Protein AF-A0A6J1P750-F1 (afdb_monomer)

Structure (mmCIF, N/CA/C/O backbone):
data_AF-A0A6J1P750-F1
#
_entry.id   AF-A0A6J1P750-F1
#
loop_
_atom_site.group_PDB
_atom_site.id
_atom_site.type_symbol
_atom_site.label_atom_id
_atom_site.label_alt_id
_atom_site.label_comp_id
_atom_site.label_asym_id
_atom_site.label_entity_id
_atom_site.label_seq_id
_atom_site.pdbx_PDB_ins_code
_atom_site.Cartn_x
_atom_site.Cartn_y
_atom_site.Cartn_z
_atom_site.occupancy
_atom_site.B_iso_or_equiv
_atom_site.auth_seq_id
_atom_site.auth_comp_id
_atom_site.auth_asym_id
_atom_site.auth_atom_id
_atom_site.pdbx_PDB_model_num
ATOM 1 N N . MET A 1 1 ? -23.522 8.024 18.353 1.00 78.19 1 MET A N 1
ATOM 2 C CA . MET A 1 1 ? -23.485 7.551 16.954 1.00 78.19 1 MET A CA 1
ATOM 3 C C . MET A 1 1 ? -24.261 6.246 16.919 1.00 78.19 1 MET A C 1
ATOM 5 O O . MET A 1 1 ? -24.073 5.456 17.840 1.00 78.19 1 MET A O 1
ATOM 9 N N . SER A 1 2 ? -25.190 6.060 15.980 1.00 92.44 2 SER A N 1
ATOM 10 C CA . SER A 1 2 ? -25.960 4.808 15.915 1.00 92.44 2 SER A CA 1
ATOM 11 C C . SER A 1 2 ? -25.057 3.634 15.499 1.00 92.44 2 SER A C 1
ATOM 13 O O . SER A 1 2 ? -24.020 3.870 14.872 1.00 92.44 2 SER A O 1
ATOM 15 N N . PRO A 1 3 ? -25.423 2.379 15.816 1.00 93.00 3 PRO A N 1
ATOM 16 C CA . PRO A 1 3 ? -24.666 1.207 15.369 1.00 93.00 3 PRO A CA 1
ATOM 17 C C . PRO A 1 3 ? -24.444 1.177 13.848 1.00 93.00 3 PRO A C 1
ATOM 19 O O . PRO A 1 3 ? -23.334 0.904 13.393 1.00 93.00 3 PRO A O 1
ATOM 22 N N . ASP A 1 4 ? -25.456 1.561 13.066 1.00 95.38 4 ASP A N 1
ATOM 23 C CA . ASP A 1 4 ? -25.368 1.609 11.601 1.00 95.38 4 ASP A CA 1
ATOM 24 C C . ASP A 1 4 ? -24.364 2.661 11.118 1.00 95.38 4 ASP A C 1
ATOM 26 O O . ASP A 1 4 ? -23.535 2.390 10.250 1.00 95.38 4 ASP A O 1
ATOM 30 N N . GLN A 1 5 ? -24.381 3.853 11.726 1.00 95.19 5 GLN A N 1
ATOM 31 C CA . GLN A 1 5 ? -23.417 4.913 11.422 1.00 95.19 5 GLN A CA 1
ATOM 32 C C . GLN A 1 5 ? -21.980 4.470 11.726 1.00 95.19 5 GLN A C 1
ATOM 34 O O . GLN A 1 5 ? -21.075 4.741 10.938 1.00 95.19 5 GLN A O 1
ATOM 39 N N . VAL A 1 6 ? -21.772 3.768 12.845 1.00 95.25 6 VAL A N 1
ATOM 40 C CA . VAL A 1 6 ? -20.460 3.218 13.219 1.00 95.25 6 VAL A CA 1
ATOM 41 C C . VAL A 1 6 ? -19.997 2.185 12.191 1.00 95.25 6 VAL A C 1
ATOM 43 O O . VAL A 1 6 ? -18.857 2.258 11.736 1.00 95.25 6 VAL A O 1
ATOM 46 N N . SER A 1 7 ? -20.877 1.271 11.775 1.00 95.75 7 SER A N 1
ATOM 47 C CA . SER A 1 7 ? -20.559 0.229 10.790 1.00 95.75 7 SER A CA 1
ATOM 48 C C . SER A 1 7 ? -20.144 0.814 9.435 1.00 95.75 7 SER A C 1
ATOM 50 O O . SER A 1 7 ? -19.096 0.450 8.888 1.00 95.75 7 SER A O 1
ATOM 52 N N . ILE A 1 8 ? -20.912 1.787 8.928 1.00 97.19 8 ILE A N 1
ATOM 53 C CA . ILE A 1 8 ? -20.606 2.496 7.677 1.00 97.19 8 ILE A CA 1
ATOM 54 C C . ILE A 1 8 ? -19.258 3.211 7.789 1.00 97.19 8 ILE A C 1
ATOM 56 O O . ILE A 1 8 ? -18.411 3.084 6.903 1.00 97.19 8 ILE A O 1
ATOM 60 N N . LEU A 1 9 ? -19.022 3.927 8.890 1.00 97.19 9 LEU A N 1
ATOM 61 C CA . LEU A 1 9 ? -17.773 4.655 9.090 1.00 97.19 9 LEU A CA 1
ATOM 62 C C . LEU A 1 9 ? -16.569 3.705 9.158 1.00 97.19 9 LEU A C 1
ATOM 64 O O . LEU A 1 9 ? -15.551 3.955 8.516 1.00 97.19 9 LEU A O 1
ATOM 68 N N . GLN A 1 10 ? -16.692 2.574 9.853 1.00 97.06 10 GLN A N 1
ATOM 69 C CA . GLN A 1 10 ? -15.645 1.553 9.890 1.00 97.06 10 GLN A CA 1
ATOM 70 C C . GLN A 1 10 ? -15.382 0.941 8.513 1.00 97.06 10 GLN A C 1
ATOM 72 O O . GLN A 1 10 ? -14.231 0.665 8.177 1.00 97.06 10 GLN A O 1
ATOM 77 N N . GLN A 1 11 ? -16.413 0.743 7.689 1.00 97.81 11 GLN A N 1
ATOM 78 C CA . GLN A 1 11 ? -16.230 0.282 6.314 1.00 97.81 11 GLN A CA 1
ATOM 79 C C . GLN A 1 11 ? -15.396 1.270 5.496 1.00 97.81 11 GLN A C 1
ATOM 81 O O . GLN A 1 11 ? -14.424 0.849 4.865 1.00 97.81 11 GLN A O 1
ATOM 86 N N . GLN A 1 12 ? -15.728 2.563 5.557 1.00 98.00 12 GLN A N 1
ATOM 87 C CA . GLN A 1 12 ? -14.970 3.626 4.889 1.00 98.00 12 GLN A CA 1
ATOM 88 C C . GLN A 1 12 ? -13.522 3.673 5.386 1.00 98.00 12 GLN A C 1
ATOM 90 O O . GLN A 1 12 ? -12.585 3.733 4.594 1.00 98.00 12 GLN A O 1
ATOM 95 N N . LEU A 1 13 ? -13.309 3.555 6.697 1.00 98.25 13 LEU A N 1
ATOM 96 C CA . LEU A 1 13 ? -11.970 3.554 7.286 1.00 98.25 13 LEU A CA 1
ATOM 97 C C . LEU A 1 13 ? -11.138 2.353 6.826 1.00 98.25 13 LEU A C 1
ATOM 99 O O . LEU A 1 13 ? -9.982 2.538 6.451 1.00 98.25 13 LEU A O 1
ATOM 103 N N . ARG A 1 14 ? -11.720 1.148 6.738 1.00 98.62 14 ARG A N 1
ATOM 104 C CA . ARG A 1 14 ? -11.024 -0.019 6.163 1.00 98.62 14 ARG A CA 1
ATOM 105 C C . ARG A 1 14 ? -10.591 0.233 4.715 1.00 98.62 14 ARG A C 1
ATOM 107 O O . ARG A 1 14 ? -9.480 -0.142 4.340 1.00 98.62 14 ARG A O 1
ATOM 114 N N . GLN A 1 15 ? -11.444 0.870 3.911 1.00 98.62 15 GLN A N 1
ATOM 115 C CA . GLN A 1 15 ? -11.122 1.234 2.526 1.00 98.62 15 GLN A CA 1
ATOM 116 C C . GLN A 1 15 ? -9.992 2.273 2.471 1.00 98.62 15 GLN A C 1
ATOM 118 O O . GLN A 1 15 ? -9.035 2.098 1.720 1.00 98.62 15 GLN A O 1
ATOM 123 N N . HIS A 1 16 ? -10.042 3.310 3.311 1.00 98.38 16 HIS A N 1
ATOM 124 C CA . HIS A 1 16 ? -8.991 4.327 3.395 1.00 98.38 16 HIS A CA 1
ATOM 125 C C . HIS A 1 16 ? -7.643 3.759 3.847 1.00 98.38 16 HIS A C 1
ATOM 127 O O . HIS A 1 16 ? -6.617 4.116 3.270 1.00 98.38 16 HIS A O 1
ATOM 133 N N . VAL A 1 17 ? -7.636 2.851 4.824 1.00 98.69 17 VAL A N 1
ATOM 134 C CA . VAL A 1 17 ? -6.429 2.135 5.261 1.00 98.69 17 VAL A CA 1
ATOM 135 C C . VAL A 1 17 ? -5.826 1.339 4.103 1.00 98.69 17 VAL A C 1
ATOM 137 O O . VAL A 1 17 ? -4.631 1.460 3.831 1.00 98.69 17 VAL A O 1
ATOM 140 N N . GLN A 1 18 ? -6.652 0.586 3.367 1.00 98.44 18 GLN A N 1
ATOM 141 C CA . GLN A 1 18 ? -6.202 -0.166 2.195 1.00 98.44 18 GLN A CA 1
ATOM 142 C C . GLN A 1 18 ? -5.606 0.755 1.120 1.00 98.44 18 GLN A C 1
ATOM 144 O O . GLN A 1 18 ? -4.537 0.463 0.579 1.00 98.44 18 GLN A O 1
ATOM 149 N N . LEU A 1 19 ? -6.274 1.868 0.807 1.00 98.31 19 LEU A N 1
ATOM 150 C CA . LEU A 1 19 ? -5.802 2.839 -0.182 1.00 98.31 19 LEU A CA 1
ATOM 151 C C . LEU A 1 19 ? -4.486 3.493 0.257 1.00 98.31 19 LEU A C 1
ATOM 153 O O . LEU A 1 19 ? -3.566 3.612 -0.549 1.00 98.31 19 LEU A O 1
ATOM 157 N N . ALA A 1 20 ? -4.355 3.867 1.532 1.00 98.44 20 ALA A N 1
ATOM 158 C CA . ALA A 1 20 ? -3.125 4.440 2.068 1.00 98.44 20 ALA A CA 1
ATOM 159 C C . ALA A 1 20 ? -1.951 3.452 1.980 1.00 98.44 20 ALA A C 1
ATOM 161 O O . ALA A 1 20 ? -0.890 3.819 1.474 1.00 98.44 20 ALA A O 1
ATOM 162 N N . ALA A 1 21 ? -2.154 2.192 2.378 1.00 98.44 21 ALA A N 1
ATOM 163 C CA . ALA A 1 21 ? -1.138 1.149 2.248 1.00 98.44 21 ALA A CA 1
ATOM 164 C C . ALA A 1 21 ? -0.749 0.927 0.778 1.00 98.44 21 ALA A C 1
ATOM 166 O O . ALA A 1 21 ? 0.427 0.996 0.431 1.00 98.44 21 ALA A O 1
ATOM 167 N N . THR A 1 22 ? -1.734 0.754 -0.108 1.00 97.31 22 THR A N 1
ATOM 168 C CA . THR A 1 22 ? -1.526 0.585 -1.558 1.00 97.31 22 THR A CA 1
ATOM 169 C C . THR A 1 22 ? -0.689 1.720 -2.152 1.00 97.31 22 THR A C 1
ATOM 171 O O . THR A 1 22 ? 0.244 1.474 -2.921 1.00 97.31 22 THR A O 1
ATOM 174 N N . ASN A 1 23 ? -1.016 2.966 -1.800 1.00 97.56 23 ASN A N 1
ATOM 175 C CA . ASN A 1 23 ? -0.309 4.140 -2.298 1.00 97.56 23 ASN A CA 1
ATOM 176 C C . ASN A 1 23 ? 1.115 4.204 -1.755 1.00 97.56 23 ASN A C 1
ATOM 178 O O . ASN A 1 23 ? 2.033 4.469 -2.524 1.00 97.56 23 ASN A O 1
ATOM 182 N N . PHE A 1 24 ? 1.325 3.902 -0.470 1.00 98.06 24 PHE A N 1
ATOM 183 C CA . PHE A 1 24 ? 2.670 3.807 0.090 1.00 98.06 24 PHE A CA 1
ATOM 184 C C . PHE A 1 24 ? 3.525 2.789 -0.675 1.00 98.06 24 PHE A C 1
ATOM 186 O O . PHE A 1 24 ? 4.599 3.147 -1.154 1.00 98.06 24 PHE A O 1
ATOM 193 N N . LEU A 1 25 ? 3.033 1.554 -0.847 1.00 96.88 25 LEU A N 1
ATOM 194 C CA . LEU A 1 25 ? 3.786 0.471 -1.494 1.00 96.88 25 LEU A CA 1
ATOM 195 C C . LEU A 1 25 ? 4.242 0.840 -2.911 1.00 96.88 25 LEU A C 1
ATOM 197 O O . LEU A 1 25 ? 5.393 0.599 -3.271 1.00 96.88 25 LEU A O 1
ATOM 201 N N . GLN A 1 26 ? 3.351 1.439 -3.709 1.00 95.38 26 GLN A N 1
ATOM 202 C CA . GLN A 1 26 ? 3.683 1.840 -5.076 1.00 95.38 26 GLN A CA 1
ATOM 203 C C . GLN A 1 26 ? 4.622 3.046 -5.125 1.00 95.38 26 GLN A C 1
ATOM 205 O O . GLN A 1 26 ? 5.500 3.104 -5.982 1.00 95.38 26 GLN A O 1
ATOM 210 N N . LEU A 1 27 ? 4.409 4.033 -4.251 1.00 95.75 27 LEU A N 1
ATOM 211 C CA . LEU A 1 27 ? 5.123 5.301 -4.320 1.00 95.75 27 LEU A CA 1
ATOM 212 C C . LEU A 1 27 ? 6.517 5.203 -3.722 1.00 95.75 27 LEU A C 1
ATOM 214 O O . LEU A 1 27 ? 7.415 5.832 -4.258 1.00 95.75 27 LEU A O 1
ATOM 218 N N . PHE A 1 28 ? 6.729 4.408 -2.674 1.00 95.81 28 PHE A N 1
ATOM 219 C CA . PHE A 1 28 ? 7.980 4.409 -1.908 1.00 95.81 28 PHE A CA 1
ATOM 220 C C . PHE A 1 28 ? 9.239 4.194 -2.767 1.00 95.81 28 PHE A C 1
ATOM 222 O O . PHE A 1 28 ? 10.266 4.819 -2.524 1.00 95.81 28 PHE A O 1
ATOM 229 N N . VAL A 1 29 ? 9.134 3.384 -3.824 1.00 91.19 29 VAL A N 1
ATOM 230 C CA . VAL A 1 29 ? 10.214 3.116 -4.793 1.00 91.19 29 VAL A CA 1
ATOM 231 C C . VAL A 1 29 ? 9.976 3.758 -6.168 1.00 91.19 29 VAL A C 1
ATOM 233 O O . VAL A 1 29 ? 10.687 3.466 -7.127 1.00 91.19 29 VAL A O 1
ATOM 236 N N . HIS A 1 30 ? 8.964 4.620 -6.306 1.00 93.50 30 HIS A N 1
ATOM 237 C CA . HIS A 1 30 ? 8.630 5.247 -7.582 1.00 93.50 30 HIS A CA 1
ATOM 238 C C . HIS A 1 30 ? 9.642 6.351 -7.929 1.00 93.50 30 HIS A C 1
ATOM 240 O O . HIS A 1 30 ? 9.772 7.318 -7.181 1.00 93.5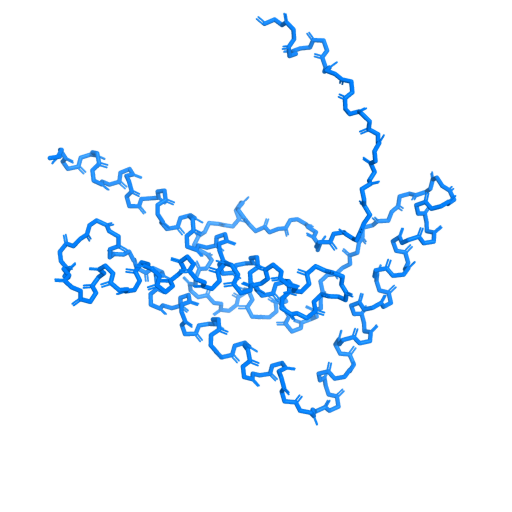0 30 HIS A O 1
ATOM 246 N N . PRO A 1 31 ? 10.246 6.358 -9.127 1.00 90.94 31 PRO A N 1
ATOM 247 C CA . PRO A 1 31 ? 11.364 7.252 -9.466 1.00 90.94 31 PRO A CA 1
ATOM 248 C C . PRO A 1 31 ? 11.048 8.757 -9.521 1.00 90.94 31 PRO A C 1
ATOM 250 O O . PRO A 1 31 ? 11.934 9.570 -9.748 1.00 90.94 31 PRO A O 1
ATOM 253 N N . VAL A 1 32 ? 9.790 9.151 -9.319 1.00 90.88 32 VAL A N 1
ATOM 254 C CA . VAL A 1 32 ? 9.313 10.532 -9.521 1.00 90.88 32 VAL A CA 1
ATOM 255 C C . VAL A 1 32 ? 8.423 10.964 -8.368 1.00 90.88 32 VAL A C 1
ATOM 257 O O . VAL A 1 32 ? 8.601 12.044 -7.818 1.00 90.88 32 VAL A O 1
ATOM 260 N N . HIS A 1 33 ? 7.503 10.092 -7.956 1.00 92.56 33 HIS A N 1
ATOM 261 C CA . HIS A 1 33 ? 6.500 10.398 -6.939 1.00 92.56 33 HIS A CA 1
ATOM 262 C C . HIS A 1 33 ? 6.847 9.862 -5.541 1.00 92.56 33 HIS A C 1
ATOM 264 O O . HIS A 1 33 ? 5.988 9.891 -4.660 1.00 92.56 33 HIS A O 1
ATOM 270 N N . TRP A 1 34 ? 8.077 9.383 -5.311 1.00 94.38 34 TRP A N 1
ATOM 271 C CA . TRP A 1 34 ? 8.480 8.782 -4.030 1.00 94.38 34 TRP A CA 1
ATOM 272 C C . TRP A 1 34 ? 8.274 9.685 -2.820 1.00 94.38 34 TRP A C 1
ATOM 274 O O . TRP A 1 34 ? 7.899 9.208 -1.750 1.00 94.38 34 TRP A O 1
ATOM 284 N N . SER A 1 35 ? 8.418 10.998 -2.998 1.00 94.50 35 SER A N 1
ATOM 285 C CA . SER A 1 35 ? 8.238 11.982 -1.930 1.00 94.50 35 SER A CA 1
ATOM 286 C C . SER A 1 35 ? 6.834 11.953 -1.312 1.00 94.50 35 SER A C 1
ATOM 288 O O . SER A 1 35 ? 6.665 12.306 -0.145 1.00 94.50 35 SER A O 1
ATOM 290 N N . TYR A 1 36 ? 5.820 11.481 -2.046 1.00 95.19 36 TYR A N 1
ATOM 291 C CA . TYR A 1 36 ? 4.455 11.358 -1.538 1.00 95.19 36 TYR A CA 1
ATOM 292 C C . TYR A 1 36 ? 4.233 10.128 -0.653 1.00 95.19 36 TYR A C 1
ATOM 294 O O . TYR A 1 36 ? 3.251 10.103 0.089 1.00 95.19 36 TYR A O 1
ATOM 302 N N . ALA A 1 37 ? 5.114 9.122 -0.688 1.00 96.69 37 ALA A N 1
ATOM 303 C CA . ALA A 1 37 ? 4.931 7.884 0.071 1.00 96.69 37 ALA A CA 1
ATOM 304 C C . ALA A 1 37 ? 4.792 8.160 1.576 1.00 96.69 37 ALA A C 1
ATOM 306 O O . ALA A 1 37 ? 3.838 7.708 2.210 1.00 96.69 37 ALA A O 1
ATOM 307 N N . HIS A 1 38 ? 5.667 9.000 2.135 1.00 95.94 38 HIS A N 1
ATOM 308 C CA . HIS A 1 38 ? 5.658 9.344 3.561 1.00 95.94 38 HIS A CA 1
ATOM 309 C C . HIS A 1 38 ? 4.341 9.975 4.028 1.00 95.94 38 HIS A C 1
ATOM 311 O O . HIS A 1 38 ? 3.939 9.775 5.172 1.00 95.94 38 HIS A O 1
ATOM 317 N N . LYS A 1 39 ? 3.621 10.671 3.138 1.00 97.69 39 LYS A N 1
ATOM 318 C CA . LYS A 1 39 ? 2.303 11.232 3.452 1.00 97.69 39 LYS A CA 1
ATOM 319 C C . LYS A 1 39 ? 1.285 10.134 3.764 1.00 97.69 39 LYS A C 1
ATOM 321 O O . LYS A 1 39 ? 0.539 10.243 4.731 1.00 97.69 39 LYS A O 1
ATOM 326 N N . TYR A 1 40 ? 1.277 9.067 2.966 1.00 98.19 40 TYR A N 1
ATOM 327 C CA . TYR A 1 40 ? 0.362 7.943 3.164 1.00 98.19 40 TYR A CA 1
ATOM 328 C C . TYR A 1 40 ? 0.713 7.120 4.403 1.00 98.19 40 TYR A C 1
ATOM 330 O O . TYR A 1 40 ? -0.194 6.691 5.113 1.00 98.19 40 TYR A O 1
ATOM 338 N N . ARG A 1 41 ? 2.007 6.977 4.718 1.00 97.94 41 ARG A N 1
ATOM 339 C CA . ARG A 1 41 ? 2.444 6.413 6.004 1.00 97.94 41 ARG A CA 1
ATOM 340 C C . ARG A 1 41 ? 1.940 7.252 7.179 1.00 97.94 41 ARG A C 1
ATOM 342 O O . ARG A 1 41 ? 1.337 6.704 8.092 1.00 97.94 41 ARG A O 1
ATOM 349 N N . GLY A 1 42 ? 2.078 8.577 7.097 1.00 98.00 42 GLY A N 1
ATOM 350 C CA . GLY A 1 42 ? 1.597 9.498 8.130 1.00 98.00 42 GLY A CA 1
ATOM 351 C C . GLY A 1 42 ? 0.096 9.377 8.419 1.00 98.00 42 GLY A C 1
ATOM 352 O O . GLY A 1 42 ? -0.312 9.499 9.572 1.00 98.00 42 GLY A O 1
ATOM 353 N N . TYR A 1 43 ? -0.736 9.077 7.415 1.00 97.94 43 TYR A N 1
ATOM 354 C CA . TYR A 1 43 ? -2.163 8.800 7.636 1.00 97.94 43 TYR A CA 1
ATOM 355 C C . TYR A 1 43 ? -2.397 7.535 8.471 1.00 97.94 43 TYR A C 1
ATOM 357 O O . TYR A 1 43 ? -3.214 7.556 9.392 1.00 97.94 43 TYR A O 1
ATOM 365 N N . LEU A 1 44 ? -1.665 6.455 8.187 1.00 98.44 44 LEU A N 1
ATOM 366 C CA . LEU A 1 44 ? -1.751 5.213 8.961 1.00 98.44 44 LEU A CA 1
ATOM 367 C C . LEU A 1 44 ? -1.245 5.409 10.394 1.00 98.44 44 LEU A C 1
ATOM 369 O O . LEU A 1 44 ? -1.900 4.971 11.338 1.00 98.44 44 LEU A O 1
ATOM 373 N N . ASP A 1 45 ? -0.129 6.120 10.562 1.00 98.31 45 ASP A N 1
ATOM 374 C CA . ASP A 1 45 ? 0.431 6.436 11.879 1.00 98.31 45 ASP A CA 1
ATOM 375 C C . ASP A 1 45 ? -0.525 7.309 12.705 1.00 98.31 45 ASP A C 1
ATOM 377 O O . ASP A 1 45 ? -0.705 7.069 13.898 1.00 98.31 45 ASP A O 1
ATOM 381 N N . SER A 1 46 ? -1.220 8.255 12.065 1.00 98.06 46 SER A N 1
ATOM 382 C CA . SER A 1 46 ? -2.246 9.072 12.726 1.00 98.06 46 SER A CA 1
ATOM 383 C C . SER A 1 46 ? -3.391 8.208 13.266 1.00 98.06 46 SER A C 1
ATOM 385 O O . SER A 1 46 ? -3.829 8.386 14.402 1.00 98.06 46 SER A O 1
ATOM 387 N N . PHE A 1 47 ? -3.868 7.229 12.488 1.00 97.69 47 PHE A N 1
ATOM 388 C CA . PHE A 1 47 ? -4.880 6.284 12.970 1.00 97.69 47 PHE A CA 1
ATOM 389 C C . PHE A 1 47 ? -4.346 5.397 14.097 1.00 97.69 47 PHE A C 1
ATOM 391 O O . PHE A 1 47 ? -5.040 5.218 15.098 1.00 97.69 47 PHE A O 1
ATOM 398 N N . LYS A 1 48 ? -3.106 4.905 13.985 1.00 98.00 48 LYS A N 1
ATOM 399 C CA . LYS A 1 48 ? -2.439 4.136 15.047 1.00 98.00 48 LYS A CA 1
ATOM 400 C C . LYS A 1 48 ? -2.403 4.906 16.365 1.00 98.00 48 LYS A C 1
ATOM 402 O O . LYS A 1 48 ? -2.708 4.345 17.416 1.00 98.00 48 LYS A O 1
ATOM 407 N N . GLU A 1 49 ? -2.046 6.186 16.314 1.00 98.06 49 GLU A N 1
ATOM 408 C CA . GLU A 1 49 ? -1.974 7.046 17.493 1.00 98.06 49 GLU A CA 1
ATOM 409 C C . GLU A 1 49 ? -3.352 7.225 18.147 1.00 98.06 49 GLU A C 1
ATOM 411 O O . GLU A 1 49 ? -3.476 7.129 19.371 1.00 98.06 49 GLU A O 1
ATOM 416 N N . ILE A 1 50 ? -4.403 7.417 17.341 1.00 97.56 50 ILE A N 1
ATOM 417 C CA . ILE A 1 50 ? -5.783 7.514 17.837 1.00 97.56 50 ILE A CA 1
ATOM 418 C C . ILE A 1 50 ? -6.199 6.218 18.546 1.00 97.56 50 ILE A C 1
ATOM 420 O O . ILE A 1 50 ? -6.732 6.292 19.653 1.00 97.56 50 ILE A O 1
ATOM 424 N N . VAL A 1 51 ? -5.941 5.044 17.953 1.00 97.19 51 VAL A N 1
ATOM 425 C CA . VAL A 1 51 ? -6.263 3.745 18.582 1.00 97.19 51 VAL A CA 1
ATOM 426 C C . VAL A 1 51 ? -5.464 3.545 19.867 1.00 97.19 51 VAL A C 1
ATOM 428 O O . VAL A 1 51 ? -6.021 3.129 20.878 1.00 97.19 51 VAL A O 1
ATOM 431 N N . SER A 1 52 ? -4.178 3.910 19.874 1.00 96.50 52 SER A N 1
ATOM 432 C CA . SER A 1 52 ? -3.332 3.792 21.067 1.00 96.50 52 SER A CA 1
ATOM 433 C C . SER A 1 52 ? -3.842 4.633 22.240 1.00 96.50 52 SER A C 1
ATOM 435 O O . SER A 1 52 ? -3.669 4.231 23.389 1.00 96.50 52 SER A O 1
ATOM 437 N N . LYS A 1 53 ? -4.443 5.798 21.972 1.00 97.38 53 LYS A N 1
ATOM 438 C CA . LYS A 1 53 ? -5.032 6.678 22.996 1.00 97.38 53 LYS A CA 1
ATOM 439 C C . LYS A 1 53 ? -6.455 6.267 23.375 1.00 97.38 53 LYS A C 1
ATOM 441 O O . LYS A 1 53 ? -6.883 6.507 24.501 1.00 97.38 53 LYS A O 1
ATOM 446 N N . ASN A 1 54 ? -7.194 5.668 22.444 1.00 96.12 54 ASN A N 1
ATOM 447 C CA . ASN A 1 54 ? -8.559 5.205 22.648 1.00 96.12 54 ASN A CA 1
ATOM 448 C C . ASN A 1 54 ? -8.810 3.888 21.888 1.00 96.12 54 ASN A C 1
ATOM 450 O O . ASN A 1 54 ? -9.259 3.923 20.738 1.00 96.12 54 ASN A O 1
ATOM 454 N N . PRO A 1 55 ? -8.621 2.728 22.545 1.00 93.06 55 PRO A N 1
ATOM 455 C CA . PRO A 1 55 ? -8.852 1.421 21.926 1.00 93.06 55 PRO A CA 1
ATOM 456 C C . PRO A 1 55 ? -10.307 1.161 21.514 1.00 93.06 55 PRO A C 1
ATOM 458 O O . PRO A 1 55 ? -10.579 0.229 20.776 1.00 93.06 55 PRO A O 1
ATOM 461 N N . LYS A 1 56 ? -11.270 1.968 21.983 1.00 92.31 56 LYS A N 1
ATOM 462 C CA . LYS A 1 56 ? -12.685 1.883 21.572 1.00 92.31 56 LYS A CA 1
ATOM 463 C C . LYS A 1 56 ? -13.028 2.856 20.441 1.00 92.31 56 LYS A C 1
ATOM 465 O O . LYS A 1 56 ? -14.204 3.106 20.175 1.00 92.31 56 LYS A O 1
ATOM 470 N N . SER A 1 57 ? -12.024 3.476 19.824 1.00 94.19 57 SER A N 1
ATOM 471 C CA . SER A 1 57 ? -12.228 4.408 18.721 1.00 94.19 57 SER A CA 1
ATOM 472 C C . SER A 1 57 ? -12.812 3.699 17.503 1.00 94.19 57 SER A C 1
ATOM 474 O O . SER A 1 57 ? -12.459 2.567 17.190 1.00 94.19 57 SER A O 1
ATOM 476 N N . VAL A 1 58 ? -13.648 4.408 16.745 1.00 94.69 58 VAL A N 1
ATOM 477 C CA . VAL A 1 58 ? -14.197 3.914 15.472 1.00 94.69 58 VAL A CA 1
ATOM 478 C C . VAL A 1 58 ? -13.113 3.625 14.425 1.00 94.69 58 VAL A C 1
ATOM 480 O O . VAL A 1 58 ? -13.361 2.898 13.470 1.00 94.69 58 VAL A O 1
ATOM 483 N N . VAL A 1 59 ? -11.907 4.172 14.609 1.00 94.50 59 VAL A N 1
ATOM 484 C CA . VAL A 1 59 ? -10.758 3.933 13.723 1.00 94.50 59 VAL A CA 1
ATOM 485 C C . VAL A 1 59 ? -9.988 2.654 14.041 1.00 94.50 59 VAL A C 1
ATOM 487 O O . VAL A 1 59 ? -9.113 2.289 13.258 1.00 94.50 59 VAL A O 1
ATOM 490 N N . ASP A 1 60 ? -10.324 1.954 15.130 1.00 96.12 60 ASP A N 1
ATOM 491 C CA . ASP A 1 60 ? -9.813 0.609 15.391 1.00 96.12 60 ASP A CA 1
ATOM 492 C C . ASP A 1 60 ? -10.493 -0.392 14.446 1.00 96.12 60 ASP A C 1
ATOM 494 O O . ASP A 1 60 ? -11.535 -0.983 14.737 1.00 96.12 60 ASP A O 1
ATOM 498 N N . VAL A 1 61 ? -9.951 -0.486 13.231 1.00 97.62 61 VAL A N 1
ATOM 499 C CA . VAL A 1 61 ? -10.448 -1.352 12.162 1.00 97.62 61 VAL A CA 1
ATOM 500 C C . VAL A 1 61 ? -9.476 -2.492 11.887 1.00 97.62 61 VAL A C 1
ATOM 502 O O . VAL A 1 61 ? -8.259 -2.335 11.961 1.00 97.62 61 VAL A O 1
ATOM 505 N N . CYS A 1 62 ? -10.014 -3.650 11.499 1.00 97.12 62 CYS A N 1
ATOM 506 C CA . CYS A 1 62 ? -9.271 -4.913 11.453 1.00 97.12 62 CYS A CA 1
ATOM 507 C C . CYS A 1 62 ? -8.035 -4.930 10.537 1.00 97.12 62 CYS A C 1
ATOM 509 O O . CYS A 1 62 ? -7.143 -5.746 10.749 1.00 97.12 62 CYS A O 1
ATOM 511 N N . ASN A 1 63 ? -7.963 -4.065 9.520 1.00 98.38 63 ASN A N 1
ATOM 512 C CA . ASN A 1 63 ? -6.815 -3.989 8.617 1.00 98.38 63 ASN A CA 1
ATOM 513 C C . ASN A 1 63 ? -5.815 -2.875 8.964 1.00 98.38 63 ASN A C 1
ATOM 515 O O . ASN A 1 63 ? -4.813 -2.762 8.265 1.00 98.38 63 ASN A O 1
ATOM 519 N N . LEU A 1 64 ? -6.030 -2.085 10.025 1.00 98.44 64 LEU A N 1
ATOM 520 C CA . LEU A 1 64 ? -5.116 -1.002 10.403 1.00 98.44 64 LEU A CA 1
ATOM 521 C C . LEU A 1 64 ? -3.748 -1.529 10.854 1.00 98.44 64 LEU A C 1
ATOM 523 O O . LEU A 1 64 ? -2.732 -1.164 10.267 1.00 98.44 64 LEU A O 1
ATOM 527 N N . THR A 1 65 ? -3.711 -2.407 11.858 1.00 97.75 65 THR A N 1
ATOM 528 C CA . THR A 1 65 ? -2.450 -2.986 12.354 1.00 97.75 65 THR A CA 1
ATOM 529 C C . THR A 1 65 ? -1.712 -3.768 11.260 1.00 97.75 65 THR A C 1
ATOM 531 O O . THR A 1 65 ? -0.554 -3.438 11.001 1.00 97.75 65 THR A O 1
ATOM 534 N N . PRO A 1 66 ? -2.368 -4.683 10.510 1.00 98.38 66 PRO A N 1
ATOM 535 C CA . PRO A 1 66 ? -1.733 -5.332 9.364 1.00 98.38 66 PRO A CA 1
ATOM 536 C C . PRO A 1 66 ? -1.192 -4.350 8.316 1.00 98.38 66 PRO A C 1
ATOM 538 O O . PRO A 1 66 ? -0.147 -4.609 7.725 1.00 98.38 66 PRO A O 1
ATOM 541 N N . ALA A 1 67 ? -1.865 -3.216 8.076 1.00 98.62 67 ALA A N 1
ATOM 542 C CA . ALA A 1 67 ? -1.401 -2.211 7.117 1.00 98.62 67 ALA A CA 1
ATOM 543 C C . ALA A 1 67 ? -0.126 -1.507 7.586 1.00 98.62 67 ALA A C 1
ATOM 545 O O . ALA A 1 67 ? 0.778 -1.282 6.783 1.00 98.62 67 ALA A O 1
ATOM 546 N N . ILE A 1 68 ? -0.037 -1.185 8.876 1.00 98.44 68 ILE A N 1
ATOM 547 C CA . ILE A 1 68 ? 1.161 -0.589 9.478 1.00 98.44 68 ILE A CA 1
ATOM 548 C C . ILE A 1 68 ? 2.338 -1.565 9.382 1.00 98.44 68 ILE A C 1
ATOM 550 O O . ILE A 1 68 ? 3.420 -1.181 8.938 1.00 98.44 68 ILE A O 1
ATOM 554 N N . ASP A 1 69 ? 2.124 -2.831 9.736 1.00 98.25 69 ASP A N 1
ATOM 555 C CA . ASP A 1 69 ? 3.161 -3.866 9.668 1.00 98.25 69 ASP A CA 1
ATOM 556 C C . ASP A 1 69 ? 3.611 -4.122 8.225 1.00 98.25 69 ASP A C 1
ATOM 558 O O . ASP A 1 69 ? 4.805 -4.268 7.946 1.00 98.25 69 ASP A O 1
ATOM 562 N N . LEU A 1 70 ? 2.669 -4.102 7.281 1.00 98.38 70 LEU A N 1
ATOM 563 C CA . LEU A 1 70 ? 2.957 -4.229 5.859 1.00 98.38 70 LEU A CA 1
ATOM 564 C C . LEU A 1 70 ? 3.812 -3.064 5.346 1.00 98.38 70 LEU A C 1
ATOM 566 O O . LEU A 1 70 ? 4.802 -3.284 4.657 1.00 98.38 70 LEU A O 1
ATOM 570 N N . VAL A 1 71 ? 3.458 -1.828 5.691 1.00 98.06 71 VAL A N 1
ATOM 571 C CA . VAL A 1 71 ? 4.211 -0.633 5.284 1.00 98.06 71 VAL A CA 1
ATOM 572 C C . VAL A 1 71 ? 5.625 -0.645 5.868 1.00 98.06 71 VAL A C 1
ATOM 574 O O . VAL A 1 71 ? 6.581 -0.371 5.145 1.00 98.06 71 VAL A O 1
ATOM 577 N N . ASN A 1 72 ? 5.778 -1.032 7.137 1.00 97.56 72 ASN A N 1
ATOM 578 C CA . ASN A 1 72 ? 7.086 -1.139 7.788 1.00 97.56 72 ASN A CA 1
ATOM 579 C C . ASN A 1 72 ? 7.950 -2.255 7.184 1.00 97.56 72 ASN A C 1
ATOM 581 O O . ASN A 1 72 ? 9.129 -2.043 6.909 1.00 97.56 72 ASN A O 1
ATOM 585 N N . SER A 1 73 ? 7.375 -3.441 6.966 1.00 96.44 73 SER A N 1
ATOM 586 C CA . SER A 1 73 ? 8.103 -4.564 6.364 1.00 96.44 73 SER A CA 1
ATOM 587 C C . SER A 1 73 ? 8.470 -4.287 4.910 1.00 96.44 73 SER A C 1
ATOM 589 O O . SER A 1 73 ? 9.570 -4.643 4.499 1.00 96.44 73 SER A O 1
ATOM 591 N N . TRP A 1 74 ? 7.609 -3.603 4.152 1.00 96.31 74 TRP A N 1
ATOM 592 C CA . TRP A 1 74 ? 7.915 -3.167 2.793 1.00 96.31 74 TRP A CA 1
ATOM 593 C C . TRP A 1 74 ? 9.069 -2.171 2.759 1.00 96.31 74 TRP A C 1
ATOM 595 O O . TRP A 1 74 ? 10.023 -2.408 2.027 1.00 96.31 74 TRP A O 1
ATOM 605 N N . ASP A 1 75 ? 9.009 -1.104 3.564 1.00 95.50 75 ASP A N 1
ATOM 606 C CA . ASP A 1 75 ? 10.076 -0.099 3.696 1.00 95.50 75 ASP A CA 1
ATOM 607 C C . ASP A 1 75 ? 11.431 -0.776 3.962 1.00 95.50 75 ASP A C 1
ATOM 609 O O . ASP A 1 75 ? 12.379 -0.615 3.191 1.00 95.50 75 ASP A O 1
ATOM 613 N N . LEU A 1 76 ? 11.490 -1.648 4.974 1.00 94.38 76 LEU A N 1
ATOM 614 C CA . LEU A 1 76 ? 12.696 -2.410 5.302 1.00 94.38 76 LEU A CA 1
ATOM 615 C C . LEU A 1 76 ? 13.141 -3.329 4.158 1.00 94.38 76 LEU A C 1
ATOM 617 O O . LEU A 1 76 ? 14.326 -3.371 3.821 1.00 94.38 76 LEU A O 1
ATOM 621 N N . ALA A 1 77 ? 12.202 -4.069 3.562 1.00 91.62 77 ALA A N 1
ATOM 622 C CA . ALA A 1 77 ? 12.498 -5.046 2.526 1.00 91.62 77 ALA A CA 1
ATOM 623 C C . ALA A 1 77 ? 13.078 -4.382 1.283 1.00 91.62 77 ALA A C 1
ATOM 625 O O . ALA A 1 77 ? 14.081 -4.868 0.773 1.00 91.62 77 ALA A O 1
ATOM 626 N N . VAL A 1 78 ? 12.489 -3.283 0.808 1.00 91.81 78 VAL A N 1
ATOM 627 C CA . VAL A 1 78 ? 12.886 -2.640 -0.454 1.00 91.81 78 VAL A CA 1
ATOM 628 C C . VAL A 1 78 ? 14.038 -1.648 -0.288 1.00 91.81 78 VAL A C 1
ATOM 630 O O . VAL A 1 78 ? 14.753 -1.398 -1.256 1.00 91.81 78 VAL A O 1
ATOM 633 N N . SER A 1 79 ? 14.278 -1.147 0.929 1.00 92.44 79 SER A N 1
ATOM 634 C CA . SER A 1 79 ? 15.457 -0.331 1.258 1.00 92.44 79 SER A CA 1
ATOM 635 C C . SER A 1 79 ? 16.750 -1.153 1.356 1.00 92.44 79 SER A C 1
ATOM 637 O O . SER A 1 79 ? 17.849 -0.600 1.284 1.00 92.44 79 SER A O 1
ATOM 639 N N . ALA A 1 80 ? 16.658 -2.480 1.504 1.00 92.88 80 ALA A N 1
ATOM 640 C CA . ALA A 1 80 ? 17.831 -3.346 1.547 1.00 92.88 80 ALA A CA 1
ATOM 641 C C . ALA A 1 80 ? 18.582 -3.357 0.198 1.00 92.88 80 ALA A C 1
ATOM 643 O O . ALA A 1 80 ? 17.990 -3.503 -0.872 1.00 92.88 80 ALA A O 1
ATOM 644 N N . ASN A 1 81 ? 19.915 -3.268 0.237 1.00 91.88 81 ASN A N 1
ATOM 645 C CA . ASN A 1 81 ? 20.771 -3.244 -0.956 1.00 91.88 81 ASN A CA 1
ATOM 646 C C . ASN A 1 81 ? 20.999 -4.656 -1.540 1.00 91.88 81 ASN A C 1
ATOM 648 O O . ASN A 1 81 ? 22.121 -5.166 -1.547 1.00 91.88 81 ASN A O 1
ATO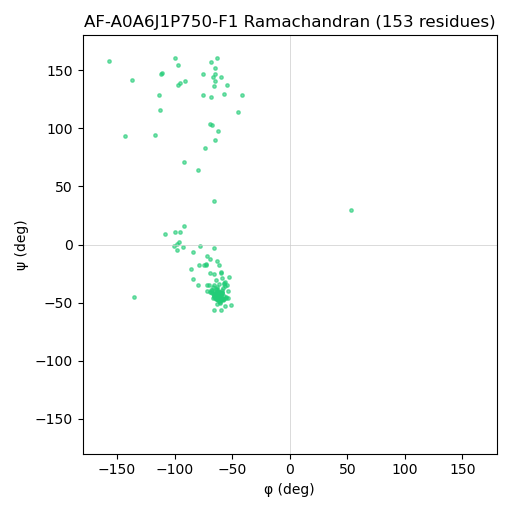M 652 N N . THR A 1 82 ? 19.933 -5.308 -2.007 1.00 94.44 82 THR A N 1
ATOM 653 C CA . THR A 1 82 ? 19.965 -6.657 -2.602 1.00 94.44 82 THR A CA 1
ATOM 654 C C . THR A 1 82 ? 19.954 -6.601 -4.132 1.00 94.44 82 THR A C 1
ATOM 656 O O . THR A 1 82 ? 19.584 -5.591 -4.738 1.00 94.44 82 THR A O 1
ATOM 659 N N . LYS A 1 83 ? 20.369 -7.689 -4.796 1.00 94.06 83 LYS A N 1
ATOM 660 C CA . LYS A 1 83 ? 20.322 -7.772 -6.269 1.00 94.06 83 LYS A CA 1
ATOM 661 C C . LYS A 1 83 ? 18.878 -7.766 -6.770 1.00 94.06 83 LYS A C 1
ATOM 663 O O . LYS A 1 83 ? 18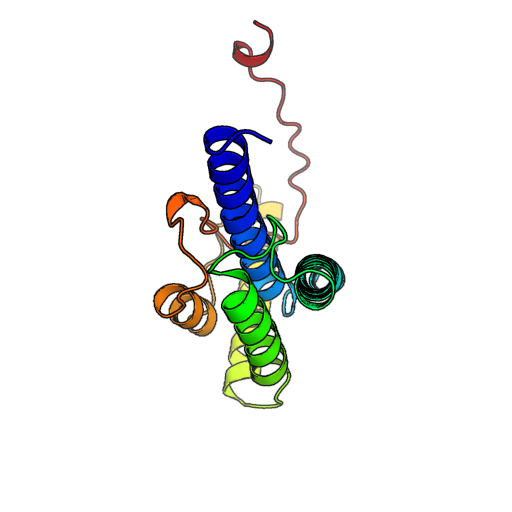.587 -7.199 -7.818 1.00 94.06 83 LYS A O 1
ATOM 668 N N . GLU A 1 84 ? 17.984 -8.383 -6.014 1.00 91.88 84 GLU A N 1
ATOM 669 C CA . GLU A 1 84 ? 16.559 -8.505 -6.292 1.00 91.88 84 GLU A CA 1
ATOM 670 C C . GLU A 1 84 ? 15.877 -7.133 -6.242 1.00 91.88 84 GLU A C 1
ATOM 672 O O . GLU A 1 84 ? 15.144 -6.781 -7.166 1.00 91.88 84 GLU A O 1
ATOM 677 N N . ASN A 1 85 ? 16.188 -6.318 -5.229 1.00 92.50 85 ASN A N 1
ATOM 678 C CA . ASN A 1 85 ? 15.634 -4.970 -5.105 1.00 92.50 85 ASN A CA 1
ATOM 679 C C . ASN A 1 85 ? 16.152 -4.034 -6.193 1.00 92.50 85 ASN A C 1
ATOM 681 O O . ASN A 1 85 ? 15.372 -3.273 -6.757 1.00 92.50 85 ASN A O 1
ATOM 685 N N . LYS A 1 86 ? 17.439 -4.129 -6.554 1.00 93.12 86 LYS A N 1
ATOM 686 C CA . LYS A 1 86 ? 17.985 -3.373 -7.692 1.00 93.12 86 LYS A CA 1
ATOM 687 C C . LYS A 1 86 ? 17.250 -3.700 -8.985 1.00 93.12 86 LYS A C 1
ATOM 689 O O . LYS A 1 86 ? 16.782 -2.786 -9.651 1.00 93.12 86 LYS A O 1
ATOM 694 N N . LYS A 1 87 ? 17.053 -4.990 -9.281 1.00 94.88 87 LYS A N 1
ATOM 695 C CA . LYS A 1 87 ? 16.271 -5.434 -10.446 1.00 94.88 87 LYS A CA 1
ATOM 696 C C . LYS A 1 87 ? 14.835 -4.916 -10.412 1.00 94.88 87 LYS A C 1
ATOM 698 O O . LYS A 1 87 ? 14.295 -4.554 -11.451 1.00 94.88 87 LYS A O 1
ATOM 703 N N . MET A 1 88 ? 14.209 -4.880 -9.236 1.00 93.94 88 MET A N 1
ATOM 704 C CA . MET A 1 88 ? 12.866 -4.324 -9.083 1.00 93.94 88 MET A CA 1
ATOM 705 C C . MET A 1 88 ? 12.839 -2.823 -9.395 1.00 93.94 88 MET A C 1
ATOM 707 O O . MET A 1 88 ? 11.976 -2.378 -10.146 1.00 93.94 88 MET A O 1
ATOM 711 N N . VAL A 1 89 ? 13.778 -2.046 -8.853 1.00 92.38 89 VAL A N 1
ATOM 712 C CA . VAL A 1 89 ? 13.875 -0.601 -9.112 1.00 92.38 89 VAL A CA 1
ATOM 713 C C . VAL A 1 89 ? 14.175 -0.329 -10.589 1.00 92.38 89 VAL A C 1
ATOM 715 O O . VAL A 1 89 ? 13.514 0.508 -11.197 1.00 92.38 89 VAL A O 1
ATOM 718 N N . GLU A 1 90 ? 15.098 -1.079 -11.196 1.00 94.38 90 GLU A N 1
ATOM 719 C CA . GLU A 1 90 ? 15.396 -1.017 -12.633 1.00 94.38 90 GLU A CA 1
ATOM 720 C C . GLU A 1 90 ? 14.160 -1.338 -13.486 1.00 94.38 90 GLU A C 1
ATOM 722 O O . GLU A 1 90 ? 13.888 -0.647 -14.467 1.00 94.38 90 GLU A O 1
ATOM 727 N N . PHE A 1 91 ? 13.373 -2.345 -13.094 1.00 95.75 91 PHE A N 1
ATOM 728 C CA . PHE A 1 91 ? 12.113 -2.678 -13.756 1.00 95.75 91 PHE A CA 1
ATOM 729 C C . PHE A 1 91 ? 11.113 -1.518 -13.680 1.00 95.75 91 PHE A C 1
ATOM 731 O O . PHE A 1 91 ? 10.565 -1.117 -14.706 1.00 95.75 91 PHE A O 1
ATOM 738 N N . ILE A 1 92 ? 10.905 -0.940 -12.491 1.00 94.00 92 ILE A N 1
ATOM 739 C CA . ILE A 1 92 ? 9.996 0.201 -12.301 1.00 94.00 92 ILE A CA 1
ATOM 740 C C . ILE A 1 92 ? 10.450 1.387 -13.158 1.00 94.00 92 ILE A C 1
ATOM 742 O O . ILE A 1 92 ? 9.636 1.995 -13.855 1.00 94.00 92 ILE A O 1
ATOM 746 N N . GLN A 1 93 ? 11.749 1.690 -13.152 1.00 93.19 93 GLN A N 1
ATOM 747 C CA . GLN A 1 93 ? 12.334 2.754 -13.963 1.00 93.19 93 GLN A CA 1
ATOM 748 C C . GLN A 1 93 ? 12.089 2.516 -15.461 1.00 93.19 93 GLN A C 1
ATOM 750 O O . GLN A 1 93 ? 11.613 3.412 -16.161 1.00 93.19 93 GLN A O 1
ATOM 755 N N . ALA A 1 94 ? 12.332 1.298 -15.949 1.00 94.06 94 ALA A N 1
ATOM 756 C CA . ALA A 1 94 ? 12.104 0.937 -17.345 1.00 94.06 94 ALA A CA 1
ATOM 757 C C . ALA A 1 94 ? 10.624 1.058 -17.748 1.00 94.06 94 ALA A C 1
ATOM 759 O O . ALA A 1 94 ? 10.320 1.537 -18.843 1.00 94.06 94 ALA A O 1
ATOM 760 N N . GLU A 1 95 ? 9.690 0.663 -16.880 1.00 94.44 95 GLU A N 1
ATOM 761 C CA . GLU A 1 95 ? 8.253 0.802 -17.135 1.00 94.44 95 GLU A CA 1
ATOM 762 C C . GLU A 1 95 ? 7.815 2.273 -17.200 1.00 94.44 95 GLU A C 1
ATOM 764 O O . GLU A 1 95 ? 7.049 2.656 -18.095 1.00 94.44 95 GLU A O 1
ATOM 769 N N . VAL A 1 96 ? 8.353 3.122 -16.319 1.00 90.88 96 VAL A N 1
ATOM 770 C CA . VAL A 1 96 ? 8.129 4.576 -16.347 1.00 90.88 96 VAL A CA 1
ATOM 771 C C . VAL A 1 96 ? 8.691 5.196 -17.631 1.00 90.88 96 VAL A C 1
ATOM 773 O O . VAL A 1 96 ? 8.012 5.997 -18.279 1.00 90.88 96 VAL A O 1
ATOM 776 N N . GLU A 1 97 ? 9.883 4.794 -18.068 1.00 90.44 97 GLU A N 1
ATOM 777 C CA . GLU A 1 97 ? 10.486 5.277 -19.314 1.00 90.44 97 GLU A CA 1
ATOM 778 C C . GLU A 1 97 ? 9.734 4.814 -20.566 1.00 90.44 97 GLU A C 1
ATOM 780 O O . GLU A 1 97 ? 9.558 5.591 -21.508 1.00 90.44 97 GLU A O 1
ATOM 785 N N . LYS A 1 98 ? 9.245 3.569 -20.597 1.00 90.56 98 LYS A N 1
ATOM 786 C CA . LYS A 1 98 ? 8.381 3.079 -21.685 1.00 90.56 98 LYS A CA 1
ATOM 787 C C . LYS A 1 98 ? 7.076 3.868 -21.750 1.00 90.56 98 LYS A C 1
ATOM 789 O O . LYS A 1 98 ? 6.668 4.261 -22.846 1.00 90.56 98 LYS A O 1
ATOM 794 N N . CYS A 1 99 ? 6.453 4.136 -20.596 1.00 88.19 99 CYS A N 1
ATOM 795 C CA . CYS A 1 99 ? 5.287 5.018 -20.502 1.00 88.19 99 CYS A CA 1
ATOM 796 C C . CYS A 1 99 ? 5.597 6.393 -21.101 1.00 88.19 99 CYS A C 1
ATOM 798 O O . CYS A 1 99 ? 4.809 6.899 -21.900 1.00 88.19 99 CYS A O 1
ATOM 800 N N . HIS A 1 100 ? 6.753 6.970 -20.753 1.00 85.06 100 HIS A N 1
ATOM 801 C CA . HIS A 1 100 ? 7.186 8.272 -21.255 1.00 85.06 100 HIS A CA 1
ATOM 802 C C . HIS A 1 100 ? 7.308 8.288 -22.778 1.00 85.06 100 HIS A C 1
ATOM 804 O O . HIS A 1 100 ? 6.635 9.069 -23.448 1.00 85.06 100 HIS A O 1
ATOM 810 N N . LYS A 1 101 ? 8.123 7.376 -23.325 1.00 87.31 101 LYS A N 1
ATOM 811 C CA . LYS A 1 101 ? 8.429 7.294 -24.759 1.00 87.31 101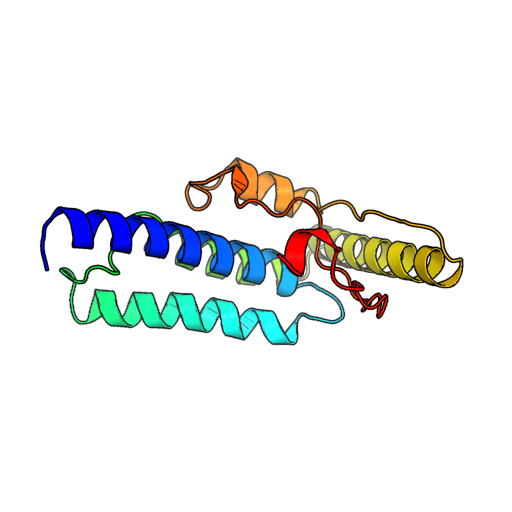 LYS A CA 1
ATOM 812 C C . LYS A 1 101 ? 7.169 7.093 -25.597 1.00 87.31 101 LYS A C 1
ATOM 814 O O . LYS A 1 101 ? 7.002 7.720 -26.639 1.00 87.31 101 LYS A O 1
ATOM 819 N N . ARG A 1 102 ? 6.249 6.237 -25.143 1.00 86.06 102 ARG A N 1
ATOM 820 C CA . ARG A 1 102 ? 4.983 6.022 -25.855 1.00 86.06 102 ARG A CA 1
ATOM 821 C C . ARG A 1 102 ? 4.076 7.247 -25.769 1.00 86.06 102 ARG A C 1
ATOM 823 O O . ARG A 1 102 ? 3.539 7.647 -26.800 1.00 86.06 102 ARG A O 1
ATOM 830 N N . SER A 1 103 ? 3.998 7.903 -24.609 1.00 81.62 103 SER A N 1
ATOM 831 C CA . SER A 1 103 ? 3.226 9.141 -24.458 1.00 81.62 103 SER A CA 1
ATOM 832 C C . SER A 1 103 ? 3.726 10.259 -25.379 1.00 81.62 103 SER A C 1
ATOM 834 O O . SER A 1 103 ? 2.905 10.956 -25.971 1.00 81.62 103 SER A O 1
ATOM 836 N N . THR A 1 104 ? 5.044 10.424 -25.550 1.00 82.94 104 THR A N 1
ATOM 837 C CA . THR A 1 104 ? 5.614 11.424 -26.476 1.00 82.94 104 THR A CA 1
ATOM 838 C C . THR A 1 104 ? 5.303 11.124 -27.943 1.00 82.94 104 THR A C 1
ATOM 840 O O . THR A 1 104 ? 5.224 12.039 -28.754 1.00 82.94 104 THR A O 1
ATOM 843 N N . CYS A 1 105 ? 5.060 9.856 -28.284 1.00 84.25 105 CYS A N 1
ATOM 844 C CA . CYS A 1 105 ? 4.650 9.419 -29.620 1.00 84.25 105 CYS A CA 1
ATOM 845 C C . CYS A 1 105 ? 3.119 9.352 -29.794 1.00 84.25 105 CYS A C 1
ATOM 847 O O . CYS A 1 105 ? 2.647 8.690 -30.715 1.00 84.25 105 CYS A O 1
ATOM 849 N N . ASN A 1 106 ? 2.339 9.979 -28.901 1.00 79.44 106 ASN A N 1
ATOM 850 C CA . ASN A 1 106 ? 0.869 9.916 -28.875 1.00 79.44 106 ASN A CA 1
ATOM 851 C C . ASN A 1 106 ? 0.317 8.472 -28.865 1.00 79.44 106 ASN A C 1
ATOM 853 O O . ASN A 1 106 ? -0.773 8.203 -29.368 1.00 79.44 106 ASN A O 1
ATOM 857 N N . ASN A 1 107 ? 1.077 7.539 -28.285 1.00 81.69 107 ASN A N 1
ATOM 858 C CA . ASN A 1 107 ? 0.712 6.139 -28.127 1.00 81.69 107 ASN A CA 1
ATOM 859 C C . ASN A 1 107 ? 0.489 5.812 -26.643 1.00 81.69 107 ASN A C 1
ATOM 861 O O . ASN A 1 107 ? 1.151 6.345 -25.751 1.00 81.69 107 ASN A O 1
ATOM 865 N N . TYR A 1 108 ? -0.443 4.908 -26.370 1.00 79.75 108 TYR A N 1
ATOM 866 C CA . TYR A 1 108 ? -0.782 4.498 -25.019 1.00 79.75 108 TYR A CA 1
ATOM 867 C C . TYR A 1 108 ? 0.048 3.287 -24.572 1.00 79.75 108 TYR A C 1
ATOM 869 O O . TYR A 1 108 ? 0.319 2.347 -25.324 1.00 79.75 108 TYR A O 1
ATOM 877 N N . TYR A 1 109 ? 0.459 3.316 -23.309 1.00 87.12 109 TYR A N 1
ATOM 878 C CA . TYR A 1 109 ? 1.091 2.198 -22.619 1.00 87.12 109 TYR A CA 1
ATOM 879 C C . TYR A 1 109 ? 0.502 2.078 -21.224 1.00 87.12 109 TYR A C 1
ATOM 881 O O . TYR A 1 109 ? 0.233 3.093 -20.569 1.00 87.12 109 TYR A O 1
ATOM 889 N N . VAL A 1 110 ? 0.315 0.842 -20.781 1.00 88.50 110 VAL A N 1
ATOM 890 C CA . VAL A 1 110 ? -0.028 0.504 -19.404 1.00 88.50 110 VAL A CA 1
ATOM 891 C C . VAL A 1 110 ? 1.179 -0.226 -18.846 1.00 88.50 110 VAL A C 1
ATOM 893 O O . VAL A 1 110 ? 1.544 -1.273 -19.374 1.00 88.50 110 VAL A O 1
ATOM 896 N N . ALA A 1 111 ? 1.817 0.368 -17.841 1.00 92.06 111 ALA A N 1
ATOM 897 C CA . ALA A 1 111 ? 2.894 -0.289 -17.119 1.00 92.06 111 ALA A CA 1
ATOM 898 C C . ALA A 1 111 ? 2.366 -1.518 -16.374 1.00 92.06 111 ALA A C 1
ATOM 900 O O . ALA A 1 111 ? 1.208 -1.534 -15.951 1.00 92.06 111 ALA A O 1
ATOM 901 N N . ASP A 1 112 ? 3.231 -2.504 -16.172 1.00 94.69 112 ASP A N 1
ATOM 902 C CA . ASP A 1 112 ? 2.930 -3.643 -15.307 1.00 94.69 112 ASP A CA 1
ATOM 903 C C . ASP A 1 112 ? 3.505 -3.443 -13.894 1.00 94.69 112 ASP A C 1
ATOM 905 O O . ASP A 1 112 ? 4.474 -2.708 -13.683 1.00 94.69 112 ASP A O 1
ATOM 909 N N . PHE A 1 113 ? 2.898 -4.091 -12.902 1.00 95.12 113 PHE A N 1
ATOM 910 C CA . PHE A 1 113 ? 3.408 -4.084 -11.536 1.00 95.12 113 PHE A CA 1
ATOM 911 C C . PHE A 1 113 ? 4.634 -4.994 -11.399 1.00 95.12 113 PHE A C 1
ATOM 913 O O . PHE A 1 113 ? 4.675 -6.067 -12.009 1.00 95.12 113 PHE A O 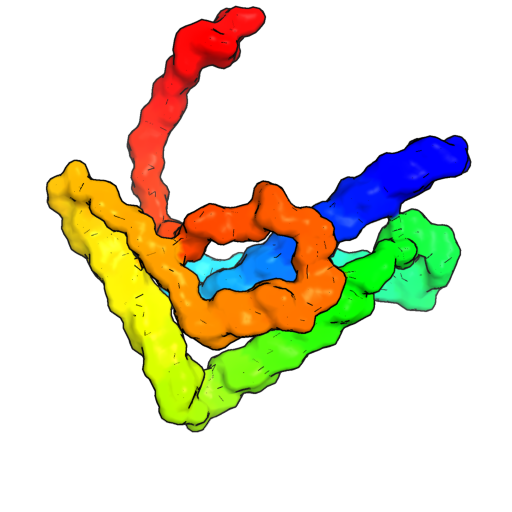1
ATOM 920 N N . PRO A 1 114 ? 5.596 -4.648 -10.526 1.00 94.69 114 PRO A N 1
ATOM 921 C CA . PRO A 1 114 ? 6.664 -5.568 -10.166 1.00 94.69 114 PRO A CA 1
ATOM 922 C C . PRO A 1 114 ? 6.115 -6.857 -9.548 1.00 94.69 114 PRO A C 1
ATOM 924 O O . PRO A 1 114 ? 5.166 -6.830 -8.763 1.00 94.69 114 PRO A O 1
ATOM 927 N N . GLU A 1 115 ? 6.758 -7.989 -9.830 1.00 94.19 115 GLU A N 1
ATOM 928 C CA . GLU A 1 115 ? 6.324 -9.300 -9.328 1.00 94.19 115 GLU A CA 1
ATOM 929 C C . GLU A 1 115 ? 6.254 -9.355 -7.793 1.00 94.19 115 GLU A C 1
ATOM 931 O O . GLU A 1 115 ? 5.328 -9.928 -7.220 1.00 94.19 115 GLU A O 1
ATOM 936 N N . LEU A 1 116 ? 7.201 -8.700 -7.111 1.00 93.38 116 LEU A N 1
ATOM 937 C CA . LEU A 1 116 ? 7.196 -8.600 -5.651 1.00 93.38 116 LEU A CA 1
ATOM 938 C C . LEU A 1 116 ? 5.940 -7.881 -5.136 1.00 93.38 11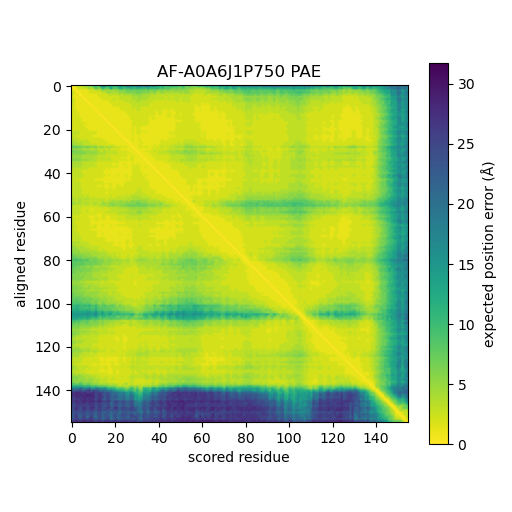6 LEU A C 1
ATOM 940 O O . LEU A 1 116 ? 5.324 -8.345 -4.181 1.00 93.38 116 LEU A O 1
ATOM 944 N N . PHE A 1 117 ? 5.524 -6.797 -5.797 1.00 94.88 117 PHE A N 1
ATOM 945 C CA . PHE A 1 117 ? 4.304 -6.072 -5.441 1.00 94.88 117 PHE A CA 1
ATOM 946 C C . PHE A 1 117 ? 3.069 -6.967 -5.593 1.00 94.88 117 PHE A C 1
ATOM 948 O O . PHE A 1 117 ? 2.272 -7.068 -4.663 1.00 94.88 117 PHE A O 1
ATOM 955 N N . LYS A 1 118 ? 2.941 -7.676 -6.724 1.00 95.62 118 LYS A N 1
ATOM 956 C CA . LYS A 1 118 ? 1.820 -8.600 -6.972 1.00 95.62 118 LYS A CA 1
ATOM 957 C C . LYS A 1 118 ? 1.728 -9.672 -5.885 1.00 95.62 118 LYS A C 1
ATOM 959 O O . LYS A 1 118 ? 0.652 -9.892 -5.334 1.00 95.62 118 LYS A O 1
ATOM 964 N N . LYS A 1 119 ? 2.859 -10.290 -5.526 1.00 95.31 119 LYS A N 1
ATOM 965 C CA . LYS A 1 119 ? 2.934 -11.299 -4.456 1.00 95.31 119 LYS A CA 1
ATOM 966 C C . LYS A 1 119 ? 2.550 -10.734 -3.096 1.00 95.31 119 LYS A C 1
ATOM 968 O O . LYS A 1 119 ? 1.830 -11.392 -2.351 1.00 95.31 119 LYS A O 1
ATOM 973 N N . VAL A 1 120 ? 3.025 -9.537 -2.765 1.00 95.44 120 VAL A N 1
ATOM 974 C CA . VAL A 1 120 ? 2.701 -8.887 -1.493 1.00 95.44 120 VAL A CA 1
ATOM 975 C C . VAL A 1 120 ? 1.210 -8.572 -1.404 1.00 95.44 120 VAL A C 1
ATOM 977 O O . VAL A 1 120 ? 0.591 -8.871 -0.387 1.00 95.44 120 VAL A O 1
ATOM 980 N N . VAL A 1 121 ? 0.613 -8.040 -2.471 1.00 95.62 121 VAL A N 1
ATOM 981 C CA . VAL A 1 121 ? -0.824 -7.739 -2.506 1.00 95.62 121 VAL A CA 1
ATOM 982 C C . VAL A 1 121 ? -1.665 -9.011 -2.419 1.00 95.62 121 VAL A C 1
ATOM 984 O O . VAL A 1 121 ? -2.586 -9.070 -1.611 1.00 95.62 121 VAL A O 1
ATOM 987 N N . ALA A 1 122 ? -1.327 -10.044 -3.194 1.00 95.19 122 ALA A N 1
ATOM 988 C CA . ALA A 1 122 ? -2.097 -11.286 -3.245 1.00 95.19 122 ALA A CA 1
ATOM 989 C C . ALA A 1 122 ? -2.107 -12.064 -1.916 1.00 95.19 122 ALA A C 1
ATOM 991 O O . ALA A 1 122 ? -3.081 -12.750 -1.624 1.00 95.19 122 ALA A O 1
ATOM 992 N N . ASN A 1 123 ? -1.040 -11.962 -1.117 1.00 95.56 123 ASN A N 1
ATOM 993 C CA . ASN A 1 123 ? -0.893 -12.716 0.133 1.00 95.56 123 ASN A CA 1
ATOM 994 C C . ASN A 1 123 ? -1.222 -11.902 1.395 1.00 95.56 123 ASN A C 1
ATOM 996 O O . ASN A 1 123 ? -1.114 -12.424 2.503 1.00 95.56 123 ASN A O 1
ATOM 1000 N N . SER A 1 124 ? -1.578 -10.623 1.263 1.00 96.56 124 SER A N 1
ATOM 1001 C CA . SER A 1 124 ? -1.792 -9.744 2.413 1.00 96.56 124 SER A CA 1
ATOM 1002 C C . SER A 1 124 ? -3.261 -9.661 2.821 1.00 96.56 124 SER A C 1
ATOM 1004 O O . SER A 1 124 ? -4.155 -9.486 1.997 1.00 96.56 124 SER A O 1
ATOM 1006 N N . THR A 1 125 ? -3.505 -9.678 4.130 1.00 96.19 125 THR A N 1
ATOM 1007 C CA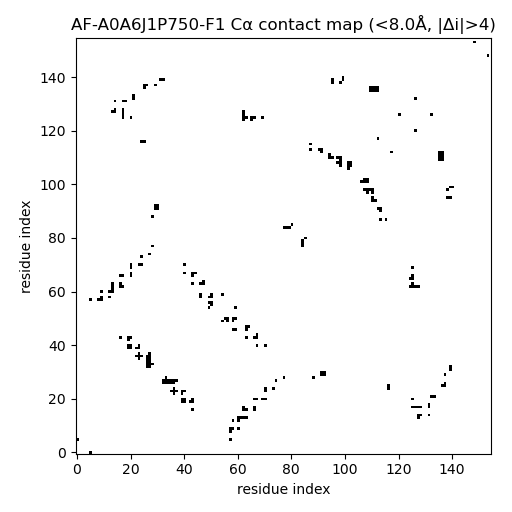 . THR A 1 125 ? -4.829 -9.467 4.737 1.00 96.19 125 THR A CA 1
ATOM 1008 C C . THR A 1 125 ? -5.254 -7.994 4.779 1.00 96.19 125 THR A C 1
ATOM 1010 O O . THR A 1 125 ? -6.356 -7.677 5.221 1.00 96.19 125 THR A O 1
ATOM 1013 N N . VAL A 1 126 ? -4.402 -7.074 4.312 1.00 98.12 126 VAL A N 1
ATOM 1014 C CA . VAL A 1 126 ? -4.682 -5.629 4.274 1.00 98.12 126 VAL A CA 1
ATOM 1015 C C . VAL A 1 126 ? -5.718 -5.275 3.207 1.00 98.12 126 VAL A C 1
ATOM 1017 O O . VAL A 1 126 ? -6.531 -4.365 3.407 1.00 98.12 126 VAL A O 1
ATOM 1020 N N . PHE A 1 127 ? -5.697 -5.991 2.078 1.00 97.56 127 PHE A N 1
ATOM 1021 C CA . PHE A 1 127 ? -6.472 -5.674 0.878 1.00 97.56 127 PHE A CA 1
ATOM 1022 C C . PHE A 1 127 ? -7.831 -6.385 0.868 1.00 97.56 127 PHE A C 1
ATOM 1024 O O . PHE A 1 127 ? -8.075 -7.304 0.093 1.00 97.56 127 PHE A O 1
ATOM 1031 N N . LEU A 1 128 ? -8.728 -5.939 1.747 1.00 97.50 128 LEU A N 1
ATOM 1032 C CA . LEU A 1 128 ? -10.061 -6.522 1.943 1.00 97.50 128 LEU A CA 1
ATOM 1033 C C . LEU A 1 128 ? -11.026 -6.295 0.770 1.00 97.50 128 LEU A C 1
ATOM 1035 O O . LEU A 1 128 ? -11.989 -7.041 0.614 1.00 97.50 128 LEU A O 1
ATOM 1039 N N . TYR A 1 129 ? -10.803 -5.248 -0.026 1.00 97.69 129 TYR A N 1
ATOM 1040 C CA . TYR A 1 129 ? -11.698 -4.817 -1.098 1.00 97.69 129 TYR A CA 1
ATOM 1041 C C . TYR A 1 129 ? -10.988 -4.922 -2.455 1.00 97.69 129 TYR A C 1
ATOM 1043 O O . TYR A 1 129 ? -10.305 -3.976 -2.857 1.00 97.69 129 TYR A O 1
ATOM 1051 N N . PRO A 1 130 ? -11.144 -6.038 -3.194 1.00 94.69 130 PRO A N 1
ATOM 1052 C CA . PRO A 1 130 ? -10.452 -6.252 -4.467 1.00 94.69 130 PRO A CA 1
ATOM 1053 C C . PRO A 1 130 ? -10.721 -5.167 -5.516 1.00 94.69 130 PRO A C 1
ATOM 1055 O O . PRO A 1 130 ? -9.830 -4.807 -6.274 1.00 94.69 130 PRO A O 1
ATOM 1058 N N . TYR A 1 131 ? -11.924 -4.588 -5.527 1.00 95.44 131 TYR A N 1
ATOM 1059 C CA . TYR A 1 131 ? -12.298 -3.519 -6.461 1.00 95.44 131 TYR A CA 1
ATOM 1060 C C . TYR A 1 131 ? -11.579 -2.182 -6.199 1.00 95.44 131 TYR A C 1
ATOM 1062 O O . TYR A 1 131 ? -11.639 -1.289 -7.037 1.00 95.44 131 TYR A O 1
ATOM 1070 N N . LEU A 1 132 ? -10.908 -2.035 -5.049 1.00 96.81 132 LEU A N 1
ATOM 1071 C CA . LEU A 1 132 ? -10.056 -0.883 -4.730 1.00 96.81 132 LEU A CA 1
ATOM 1072 C C . LEU A 1 132 ? -8.576 -1.140 -5.029 1.00 96.81 132 LEU A C 1
ATOM 1074 O O . LEU A 1 132 ? -7.738 -0.284 -4.741 1.00 96.81 132 LEU A O 1
ATOM 1078 N N . LEU A 1 133 ? -8.229 -2.313 -5.566 1.00 95.75 133 LEU A N 1
ATOM 1079 C CA . LEU A 1 133 ? -6.873 -2.555 -6.031 1.00 95.75 133 LEU A CA 1
ATOM 1080 C C . LEU A 1 133 ? -6.570 -1.669 -7.244 1.00 95.75 133 LEU A C 1
ATOM 1082 O O . LEU A 1 133 ? -7.443 -1.425 -8.080 1.00 95.75 133 LEU A O 1
ATOM 1086 N N . PRO A 1 134 ? -5.329 -1.178 -7.355 1.00 92.94 134 PRO A N 1
ATOM 1087 C CA . PRO A 1 134 ? -4.957 -0.306 -8.447 1.00 92.94 134 PRO A CA 1
ATOM 1088 C C . PRO A 1 134 ? -4.973 -1.124 -9.748 1.00 92.94 134 PRO A C 1
ATOM 1090 O O . PRO A 1 134 ? -4.303 -2.155 -9.826 1.00 92.94 134 PRO A O 1
ATOM 1093 N N . PRO A 1 135 ? -5.694 -0.682 -10.793 1.00 90.56 135 PRO A N 1
ATOM 1094 C CA . PRO A 1 135 ? -5.740 -1.409 -12.061 1.00 90.56 135 PRO A CA 1
ATOM 1095 C C . PRO A 1 135 ? -4.425 -1.295 -12.844 1.00 90.56 135 PRO A C 1
ATOM 1097 O 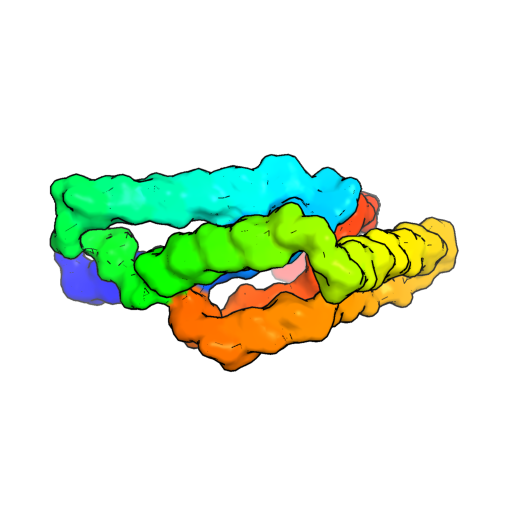O . PRO A 1 135 ? -4.189 -2.058 -13.776 1.00 90.56 135 PRO A O 1
ATOM 1100 N N . MET A 1 136 ? -3.579 -0.320 -12.499 1.00 91.50 136 MET A N 1
ATOM 1101 C CA . MET A 1 136 ? -2.270 -0.084 -13.103 1.00 91.50 136 MET A CA 1
ATOM 1102 C C . MET A 1 136 ? -1.356 0.693 -12.139 1.00 91.50 136 MET A C 1
ATOM 1104 O O . MET A 1 136 ? -1.878 1.393 -11.263 1.00 91.50 136 MET A O 1
ATOM 1108 N N . PRO A 1 137 ? -0.022 0.622 -12.304 1.00 92.69 137 PRO A N 1
ATOM 1109 C CA . PRO A 1 137 ? 0.926 1.403 -11.514 1.00 92.69 137 PRO A CA 1
ATOM 1110 C C . PRO A 1 137 ? 0.774 2.916 -11.711 1.00 92.69 137 PRO A C 1
ATOM 1112 O O . PRO A 1 137 ? 0.259 3.387 -12.734 1.00 92.69 137 PRO A O 1
ATOM 1115 N N . TYR A 1 138 ? 1.300 3.691 -10.758 1.00 88.94 138 TYR A N 1
ATOM 1116 C CA . TYR A 1 138 ? 1.418 5.142 -10.898 1.00 88.94 138 TYR A CA 1
ATOM 1117 C C . TYR A 1 138 ? 2.160 5.542 -12.178 1.00 88.94 138 TYR A C 1
ATOM 1119 O O . TYR A 1 138 ? 3.190 4.984 -12.552 1.00 88.94 138 TYR A O 1
ATOM 1127 N N . ARG A 1 139 ? 1.622 6.565 -12.843 1.00 81.81 139 ARG A N 1
ATOM 1128 C CA . ARG A 1 139 ? 2.215 7.164 -14.038 1.00 81.81 139 ARG A CA 1
ATOM 1129 C C . ARG A 1 139 ? 3.004 8.406 -13.642 1.00 81.81 139 ARG A C 1
ATOM 1131 O O . ARG A 1 139 ? 2.522 9.256 -12.895 1.00 81.81 139 ARG A O 1
ATOM 1138 N N . SER A 1 140 ? 4.188 8.568 -14.224 1.00 71.25 140 SER A N 1
ATOM 1139 C CA . SER A 1 140 ? 4.996 9.778 -14.037 1.00 71.25 140 SER A CA 1
ATOM 1140 C C . SER A 1 140 ? 4.445 11.006 -14.777 1.00 71.25 140 SER A C 1
ATOM 1142 O O . SER A 1 140 ? 4.850 12.126 -14.473 1.00 71.25 140 SER A O 1
ATOM 1144 N N . PHE A 1 141 ? 3.542 10.831 -15.748 1.00 66.06 141 PHE A N 1
ATOM 1145 C CA . PHE A 1 141 ? 3.156 11.904 -16.666 1.00 66.06 141 PHE A CA 1
ATOM 1146 C C . PHE A 1 141 ? 1.714 12.330 -16.466 1.00 66.06 141 PHE A C 1
ATOM 1148 O O . PHE A 1 141 ? 0.788 11.518 -16.509 1.00 66.06 141 PHE A O 1
ATOM 1155 N N . ARG A 1 142 ? 1.531 13.642 -16.317 1.00 56.44 142 ARG A N 1
ATOM 1156 C CA . ARG A 1 142 ? 0.243 14.284 -16.531 1.00 56.44 142 ARG A CA 1
ATOM 1157 C C . ARG A 1 142 ? -0.040 14.223 -18.023 1.00 56.44 142 ARG A C 1
ATOM 1159 O O . ARG A 1 142 ? 0.491 15.026 -18.787 1.00 56.44 142 ARG A O 1
ATOM 1166 N N . THR A 1 143 ? -0.914 13.321 -18.453 1.00 53.44 143 THR A N 1
ATOM 1167 C CA . THR A 1 143 ? -1.688 13.618 -19.653 1.00 53.44 143 THR A CA 1
ATOM 1168 C C . THR A 1 143 ? -2.564 14.808 -19.287 1.00 53.44 143 THR A C 1
ATOM 1170 O O . THR A 1 143 ? -3.679 14.638 -18.811 1.00 53.44 143 THR A O 1
ATOM 1173 N N . HIS A 1 144 ? -2.078 16.032 -19.506 1.00 49.31 144 HIS A N 1
ATOM 1174 C CA . HIS A 1 144 ? -2.913 17.234 -19.574 1.00 49.31 144 HIS A CA 1
ATOM 1175 C C . HIS A 1 144 ? -3.842 17.180 -20.804 1.00 49.31 144 HIS A C 1
ATOM 1177 O O . HIS A 1 144 ? -4.121 18.196 -21.433 1.00 49.31 144 HIS A O 1
ATOM 1183 N N . ARG A 1 145 ? -4.367 15.999 -21.158 1.00 52.59 145 ARG A N 1
ATOM 1184 C CA . ARG A 1 145 ? -5.641 15.953 -21.853 1.00 52.59 145 ARG A CA 1
ATOM 1185 C C . ARG A 1 145 ? -6.630 16.442 -20.814 1.00 52.59 145 ARG A C 1
ATOM 1187 O O . ARG A 1 145 ? -6.919 15.730 -19.858 1.00 52.59 145 ARG A O 1
ATOM 1194 N N . ARG A 1 146 ? -7.058 17.698 -20.958 1.00 51.72 146 ARG A N 1
ATOM 1195 C CA . ARG A 1 146 ? -8.301 18.156 -20.349 1.00 51.72 146 ARG A CA 1
ATOM 1196 C C . ARG A 1 146 ? -9.309 17.050 -20.638 1.00 51.72 146 ARG A C 1
ATOM 1198 O O . ARG A 1 146 ? -9.571 16.762 -21.806 1.00 51.72 146 ARG A O 1
ATOM 1205 N N . TYR A 1 147 ? -9.780 16.373 -19.598 1.00 54.78 147 TYR A N 1
ATOM 1206 C CA . TYR A 1 147 ? -11.056 15.697 -19.704 1.00 54.78 147 TYR A CA 1
ATOM 1207 C C . TYR A 1 147 ? -12.019 16.852 -19.951 1.00 54.78 147 TYR A C 1
ATOM 1209 O O . TYR A 1 147 ? -12.291 17.641 -19.051 1.00 54.78 147 TYR A O 1
ATOM 1217 N N . ASN A 1 148 ? -12.354 17.087 -21.220 1.00 60.50 148 ASN A N 1
ATOM 1218 C CA . ASN A 1 148 ? -13.509 17.912 -21.517 1.00 60.50 148 ASN A CA 1
ATOM 1219 C C . ASN A 1 148 ? -14.658 17.209 -20.799 1.00 60.50 148 ASN A C 1
ATOM 1221 O O . ASN A 1 148 ? -14.759 15.986 -20.941 1.00 60.50 148 ASN A O 1
ATOM 1225 N N . TYR A 1 149 ? -15.429 17.953 -20.005 1.00 64.56 149 TYR A N 1
ATOM 1226 C CA . TYR A 1 149 ? -16.638 17.437 -19.373 1.00 64.56 149 TYR A CA 1
ATOM 1227 C C . TYR A 1 149 ? -17.386 16.571 -20.383 1.00 64.56 149 TYR A C 1
ATOM 1229 O O . TYR A 1 149 ? -17.561 16.958 -21.549 1.00 64.56 149 TYR A O 1
ATOM 1237 N N . LEU A 1 150 ? -17.731 15.353 -19.976 1.00 65.31 150 LEU A N 1
ATOM 1238 C CA . LEU A 1 150 ? -18.639 14.561 -20.784 1.00 65.31 150 LEU A CA 1
ATOM 1239 C C . LEU A 1 150 ? -19.971 15.308 -20.785 1.00 65.31 150 LEU A C 1
ATOM 1241 O O . LEU A 1 150 ? -20.385 15.816 -19.753 1.00 65.31 150 LEU A O 1
ATOM 1245 N N . LYS A 1 151 ? -20.679 15.348 -21.918 1.00 69.00 151 LYS A N 1
ATOM 1246 C CA . LYS A 1 151 ? -22.027 15.949 -21.961 1.00 69.00 151 LYS A CA 1
ATOM 1247 C C . LYS A 1 151 ? -22.972 15.373 -20.897 1.00 69.00 151 LYS A C 1
ATOM 1249 O O . LYS A 1 151 ? -23.881 16.059 -20.469 1.00 69.00 151 LYS A O 1
ATOM 1254 N N . SER A 1 152 ? -22.750 14.127 -20.479 1.00 74.38 152 SER A N 1
ATOM 1255 C CA . SER A 1 152 ? -23.495 13.463 -19.404 1.00 74.38 152 SER A CA 1
ATOM 1256 C C . SER A 1 152 ? -23.184 13.984 -17.996 1.00 74.38 152 SER A C 1
ATOM 1258 O O . SER A 1 152 ? -23.824 13.552 -17.051 1.00 74.38 152 SER A O 1
ATOM 1260 N N . GLU A 1 153 ? -22.156 14.817 -17.835 1.00 70.38 153 GLU A N 1
ATOM 1261 C CA . GLU A 1 153 ? -21.787 15.483 -16.578 1.00 70.38 153 GLU A CA 1
ATOM 1262 C C . GLU A 1 153 ? -22.323 16.930 -16.511 1.00 70.38 153 GLU A C 1
ATOM 1264 O O . GLU A 1 153 ? -22.162 17.577 -15.479 1.00 70.38 153 GLU A O 1
ATOM 1269 N N . ASP A 1 154 ? -22.939 17.430 -17.595 1.00 69.50 154 ASP A N 1
ATOM 1270 C CA . ASP A 1 154 ? -23.614 18.740 -17.671 1.00 69.50 154 ASP A CA 1
ATOM 1271 C C . ASP A 1 154 ? -25.130 18.655 -17.353 1.00 69.50 154 ASP A C 1
ATOM 1273 O O . ASP A 1 154 ? -25.814 19.681 -17.352 1.00 69.50 154 ASP A O 1
ATOM 1277 N N . GLU A 1 155 ? -25.657 17.451 -17.097 1.00 49.88 155 GLU A N 1
ATOM 1278 C CA . GLU A 1 155 ? -2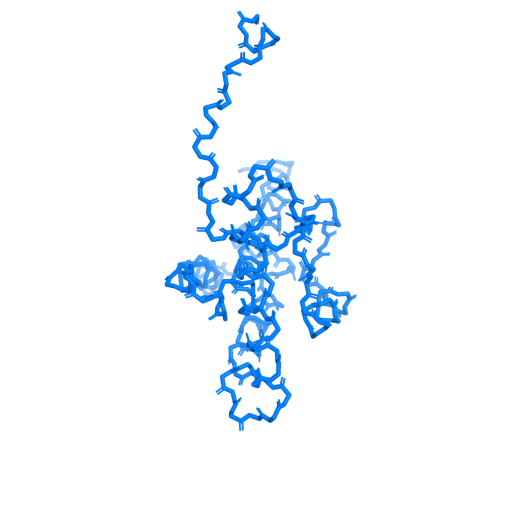7.045 17.174 -16.670 1.00 49.88 155 GLU A CA 1
ATOM 1279 C C . GLU A 1 155 ? -27.113 16.850 -15.170 1.00 49.88 155 GLU A C 1
ATOM 1281 O O . GLU A 1 155 ? -28.090 17.296 -14.522 1.00 49.88 155 GLU A O 1
#

Mean predicted aligned error: 5.79 Å

Foldseek 3Di:
DDPVVLVVLLVVLLLLLLLLLLCLLQQCLAPARNVCNVVSLVVLVVLVVVCVVPVPDSNVHPLSVLSNVLSVVSNVVLPDPDPLNVVQSVLNVVQQVVQVVQVVVVHHDFGDHDPVSVVSQVPGPSCPDPVSRDPGGDHNDPPPPPPPDDPVNVD

Secondary structure (DSSP, 8-state):
--HHHHHHHHHHHHHHHHHHHHHHHHHTT-TTTGGGHHHHHHHHHHHHHHHHH-TTSTT--TTHHHHHHHHHHHHHHHHS--HHHHHHHHHHHHHHHHHHHHHHTT----PPPPHHHHHHHHH-TT---GGGS-SSPPPS----------GGG--

Sequence (155 aa):
MSPDQVSILQQQLRQHVQLAATNFLQLFVHPVHWSYAHKYRGYLDSFKEIVSKNPKSVVDVCNLTPAIDLVNSWDLAVSANTKENKKMVEFIQAEVEKCHKRSTCNNYYVADFPELFKKVVANSTVFLYPYLLPPMPYRSFRTHRRYNYLKSEDE

Solvent-accessible surface area (backbone atoms only — not comparable to full-atom values): 9120 Å² total; per-residue (Å²): 130,55,73,67,57,50,53,54,50,32,52,52,49,44,51,51,44,32,49,29,40,54,49,24,69,60,20,60,74,32,96,78,56,26,82,56,14,62,57,32,49,50,54,53,51,52,46,50,52,51,28,76,78,33,76,85,40,73,73,62,36,93,34,47,65,54,28,52,53,48,52,53,51,47,52,57,60,61,69,41,97,44,75,66,40,51,52,48,46,52,48,53,50,51,38,49,49,52,39,48,58,30,50,78,68,80,38,90,67,81,50,78,73,54,68,67,56,54,53,51,56,74,74,41,82,34,64,82,54,72,91,70,54,76,94,54,59,92,72,89,66,82,75,80,66,73,78,68,78,53,77,83,75,78,113

pLDDT: mean 90.91, std 11.21, range [49.31, 98.69]

Nearest PDB structures (foldseek):
  2lp4-assembly1_A  TM=2.755E-01  e=3.743E+00  Escherichia coli K-12
  1i5n-assembly1_A  TM=2.809E-01  e=5.990E+00  Salmonella enterica subsp. enterica serovar Typhimurium

Radius of gyration: 18.19 Å; Cα contacts (8 Å, |Δi|>4): 148; chains: 1; bounding box: 48×32×53 Å